Protein AF-A0A434CQW3-F1 (afdb_monomer_lite)

Sequence (35 aa):
AMADIAGRTGFSSAAAFSRAFSRAFGEAPVRLRQR

Radius of gyration: 9.05 Å; chains: 1; bounding box: 25×20×11 Å

Structure (mmCIF, N/CA/C/O backbone):
data_AF-A0A434CQW3-F1
#
_entry.id   AF-A0A434CQW3-F1
#
loop_
_atom_site.group_PDB
_atom_site.id
_atom_site.type_symbol
_atom_site.label_atom_id
_atom_site.label_alt_id
_atom_site.label_comp_id
_atom_site.label_asym_id
_atom_site.label_entity_id
_atom_site.label_seq_id
_atom_site.pdbx_PDB_ins_code
_atom_site.Cartn_x
_atom_site.Cartn_y
_atom_site.Cartn_z
_atom_site.occupancy
_atom_site.B_iso_or_equiv
_atom_site.auth_seq_id
_atom_site.auth_comp_id
_atom_site.auth_asym_id
_atom_site.auth_atom_id
_atom_site.pdbx_PDB_model_num
ATOM 1 N N . ALA A 1 1 ? 4.716 -10.969 0.520 1.00 89.12 1 ALA A N 1
ATOM 2 C CA . ALA A 1 1 ? 5.109 -9.952 -0.483 1.00 89.12 1 ALA A CA 1
ATOM 3 C C . ALA A 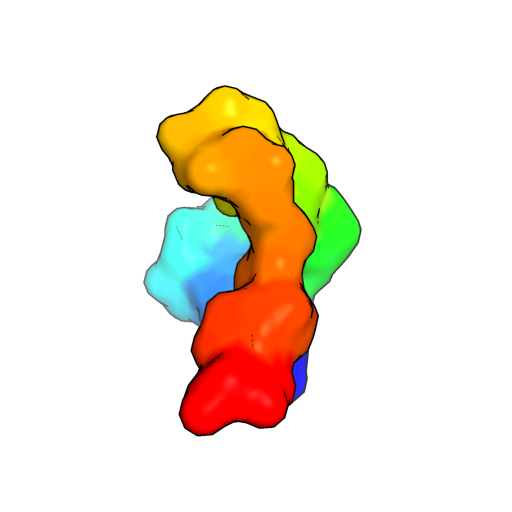1 1 ? 4.618 -8.557 -0.066 1.00 89.12 1 ALA A C 1
ATOM 5 O O . ALA A 1 1 ? 3.883 -8.455 0.909 1.00 89.12 1 ALA A O 1
ATOM 6 N N . MET A 1 2 ? 5.010 -7.477 -0.763 1.00 91.88 2 MET A N 1
ATOM 7 C CA . MET A 1 2 ? 4.475 -6.123 -0.487 1.00 91.88 2 MET A CA 1
ATOM 8 C C . MET A 1 2 ? 2.952 -6.046 -0.666 1.00 91.88 2 MET A C 1
ATOM 10 O O . MET A 1 2 ? 2.297 -5.292 0.042 1.00 91.88 2 MET A O 1
ATOM 14 N N . ALA A 1 3 ? 2.390 -6.857 -1.568 1.00 94.50 3 ALA A N 1
ATOM 15 C CA . ALA A 1 3 ? 0.945 -6.980 -1.750 1.00 94.50 3 ALA A CA 1
ATOM 16 C C . ALA A 1 3 ? 0.232 -7.494 -0.485 1.00 94.50 3 ALA A C 1
ATOM 18 O O . ALA A 1 3 ? -0.778 -6.921 -0.096 1.00 94.50 3 ALA A O 1
ATOM 19 N N . ASP A 1 4 ? 0.796 -8.486 0.210 1.00 96.06 4 ASP A N 1
ATOM 20 C CA . ASP A 1 4 ? 0.202 -9.009 1.451 1.00 96.06 4 ASP A CA 1
ATOM 21 C C . ASP A 1 4 ? 0.241 -7.979 2.587 1.00 96.06 4 ASP A C 1
ATOM 23 O O . ASP A 1 4 ? -0.717 -7.834 3.342 1.00 96.06 4 ASP A O 1
ATOM 27 N N . ILE A 1 5 ? 1.346 -7.232 2.704 1.00 94.44 5 ILE A N 1
ATOM 28 C CA . ILE A 1 5 ? 1.480 -6.155 3.700 1.00 94.44 5 ILE A CA 1
ATOM 29 C C . ILE A 1 5 ? 0.477 -5.039 3.401 1.00 94.44 5 ILE A C 1
ATOM 31 O O . ILE A 1 5 ? -0.199 -4.566 4.313 1.00 94.44 5 ILE A O 1
ATOM 35 N N . ALA A 1 6 ? 0.343 -4.660 2.129 1.00 96.38 6 ALA A N 1
ATOM 36 C CA . ALA A 1 6 ? -0.653 -3.697 1.685 1.00 96.38 6 ALA A CA 1
ATOM 37 C C . ALA A 1 6 ? -2.075 -4.153 2.054 1.00 96.38 6 ALA A C 1
ATOM 39 O O . ALA A 1 6 ? -2.795 -3.401 2.706 1.00 96.38 6 ALA A O 1
ATOM 40 N N . GLY A 1 7 ? -2.444 -5.402 1.749 1.00 97.12 7 GLY A N 1
ATOM 41 C CA . GLY A 1 7 ? -3.757 -5.951 2.100 1.00 97.12 7 GLY A CA 1
ATOM 42 C C . GLY A 1 7 ? -4.031 -5.930 3.607 1.00 97.12 7 GLY A C 1
ATOM 43 O O . GLY A 1 7 ? -5.089 -5.484 4.042 1.00 97.12 7 GLY A O 1
ATOM 44 N N . ARG A 1 8 ? -3.045 -6.311 4.428 1.00 96.81 8 ARG A N 1
ATOM 45 C CA . ARG A 1 8 ? -3.159 -6.303 5.900 1.00 96.81 8 ARG A CA 1
ATOM 46 C C . ARG A 1 8 ? -3.264 -4.907 6.516 1.00 96.81 8 ARG A C 1
ATOM 48 O O . ARG A 1 8 ? -3.693 -4.786 7.656 1.00 96.81 8 ARG A O 1
ATOM 55 N N . THR A 1 9 ? -2.846 -3.876 5.789 1.00 95.06 9 THR A N 1
ATOM 56 C CA . THR A 1 9 ? -2.854 -2.477 6.245 1.00 95.06 9 THR A CA 1
ATOM 57 C C . THR A 1 9 ? -3.985 -1.660 5.616 1.00 95.06 9 THR A C 1
ATOM 59 O O . THR A 1 9 ? -4.042 -0.450 5.811 1.00 95.06 9 THR A O 1
ATOM 62 N N . GLY A 1 10 ? -4.902 -2.310 4.888 1.00 96.44 10 GLY A N 1
ATOM 63 C CA . GLY A 1 10 ? -6.082 -1.668 4.300 1.00 96.44 10 GLY A CA 1
ATOM 64 C C . GLY A 1 10 ? -5.850 -1.033 2.927 1.00 96.44 10 GLY A C 1
ATOM 65 O O . GLY A 1 10 ? -6.703 -0.294 2.442 1.00 96.44 10 GLY A O 1
ATOM 66 N N . PHE A 1 11 ? -4.722 -1.309 2.268 1.00 96.88 11 PHE A N 1
ATOM 67 C CA . PHE A 1 11 ? -4.461 -0.823 0.916 1.00 96.88 11 PHE A CA 1
ATOM 68 C C . PHE A 1 11 ? -4.932 -1.817 -0.142 1.00 96.88 11 PHE A C 1
ATOM 70 O O . PHE A 1 11 ? -4.637 -3.009 -0.088 1.00 96.88 11 PHE A O 1
ATOM 77 N N . SER A 1 12 ? -5.562 -1.286 -1.190 1.00 93.56 12 SER A N 1
ATOM 78 C CA . SER A 1 12 ? -6.010 -2.056 -2.355 1.00 93.56 12 SER A CA 1
ATOM 79 C C . SER A 1 12 ? -4.871 -2.529 -3.267 1.00 93.56 12 SER A C 1
ATOM 81 O O . SER A 1 12 ? -5.093 -3.345 -4.156 1.00 93.56 12 SER A O 1
ATOM 83 N N . SER A 1 13 ? -3.648 -2.009 -3.096 1.00 96.56 13 SER A N 1
ATOM 84 C CA . SER A 1 13 ? -2.490 -2.419 -3.896 1.00 96.56 13 SER A CA 1
ATOM 85 C C . SER A 1 13 ? -1.150 -2.145 -3.212 1.00 96.56 13 SER A C 1
ATOM 87 O O . SER A 1 13 ? -0.991 -1.181 -2.458 1.00 96.56 13 SER A O 1
ATOM 89 N N . ALA A 1 14 ? -0.138 -2.945 -3.573 1.00 96.25 14 ALA A N 1
ATOM 90 C CA . ALA A 1 14 ? 1.250 -2.756 -3.142 1.00 96.25 14 ALA A CA 1
ATOM 91 C C . ALA A 1 14 ? 1.811 -1.377 -3.535 1.00 96.25 14 ALA A C 1
ATOM 93 O O . ALA A 1 14 ? 2.587 -0.778 -2.789 1.00 96.25 14 ALA A O 1
ATOM 94 N N . ALA A 1 15 ? 1.406 -0.855 -4.697 1.00 95.81 15 ALA A N 1
ATOM 95 C CA . ALA A 1 15 ? 1.848 0.445 -5.185 1.00 95.81 15 ALA A CA 1
ATOM 96 C C . ALA A 1 15 ? 1.245 1.599 -4.367 1.00 95.81 15 ALA A C 1
ATOM 98 O O . ALA A 1 15 ? 1.952 2.557 -4.056 1.00 95.81 15 ALA A O 1
ATOM 99 N N . ALA A 1 16 ? -0.036 1.506 -3.985 1.00 96.12 16 ALA A N 1
ATOM 100 C CA . ALA A 1 16 ? -0.673 2.494 -3.114 1.00 96.12 16 ALA A CA 1
ATOM 101 C C . ALA A 1 16 ? -0.004 2.536 -1.735 1.00 96.12 16 ALA A C 1
ATOM 103 O O . ALA A 1 16 ? 0.377 3.617 -1.285 1.00 96.12 16 ALA A O 1
ATOM 104 N N . PHE A 1 17 ? 0.232 1.364 -1.137 1.00 96.50 17 PHE A N 1
ATOM 105 C CA . PHE A 1 17 ? 0.987 1.240 0.108 1.00 96.50 17 PHE A CA 1
ATOM 106 C C . PHE A 1 17 ? 2.384 1.857 -0.016 1.00 96.50 17 PHE A C 1
ATOM 108 O O . PHE A 1 17 ? 2.754 2.712 0.779 1.00 96.50 17 PHE A O 1
ATOM 115 N N . SER A 1 18 ? 3.141 1.495 -1.056 1.00 96.31 18 SER A N 1
ATOM 116 C CA . SER A 1 18 ? 4.517 1.976 -1.237 1.00 96.31 18 SER A CA 1
ATOM 117 C C . SER A 1 18 ? 4.590 3.496 -1.384 1.00 96.31 18 SER A C 1
ATOM 119 O O . SER A 1 18 ? 5.462 4.122 -0.794 1.00 96.31 18 SER A O 1
ATOM 121 N N . ARG A 1 19 ? 3.656 4.112 -2.123 1.00 96.62 19 ARG A N 1
ATOM 122 C CA . ARG A 1 19 ? 3.589 5.578 -2.247 1.00 96.62 19 ARG A CA 1
ATOM 123 C C . ARG A 1 19 ? 3.242 6.253 -0.923 1.00 96.62 19 ARG A C 1
ATOM 125 O O . ARG A 1 19 ? 3.857 7.262 -0.593 1.00 96.62 19 ARG A O 1
ATOM 132 N N . ALA A 1 20 ? 2.263 5.725 -0.188 1.00 96.56 20 ALA A N 1
ATOM 133 C CA . ALA A 1 20 ? 1.877 6.263 1.115 1.00 96.56 20 ALA A CA 1
ATOM 134 C C . ALA A 1 20 ? 3.024 6.140 2.128 1.00 96.56 20 ALA A C 1
ATOM 136 O O . ALA A 1 20 ? 3.348 7.111 2.806 1.00 96.56 20 ALA A O 1
ATOM 137 N N . PHE A 1 21 ? 3.696 4.988 2.151 1.00 96.50 21 PHE A N 1
ATOM 138 C CA . PHE A 1 21 ? 4.863 4.738 2.987 1.00 96.50 21 PHE A CA 1
ATOM 139 C C . PHE A 1 21 ? 5.997 5.718 2.669 1.00 96.50 21 PHE A C 1
ATOM 141 O O . PHE A 1 21 ? 6.473 6.405 3.565 1.00 96.50 21 PHE A O 1
ATOM 148 N N . SER A 1 22 ? 6.377 5.874 1.395 1.00 96.81 22 SER A N 1
ATOM 149 C CA . SER A 1 22 ? 7.428 6.827 1.016 1.00 96.81 22 SER A CA 1
ATOM 150 C C . SER A 1 22 ? 7.080 8.273 1.375 1.00 96.81 22 SER A C 1
ATOM 152 O O . SER A 1 22 ? 7.968 9.035 1.735 1.00 96.81 22 SER A O 1
ATOM 154 N N . ARG A 1 23 ? 5.801 8.669 1.299 1.00 96.88 23 ARG A N 1
ATOM 155 C CA . ARG A 1 23 ? 5.359 10.006 1.732 1.00 96.88 23 ARG A CA 1
ATOM 156 C C . ARG A 1 23 ? 5.465 10.196 3.244 1.00 96.88 23 ARG A C 1
ATOM 158 O O . ARG A 1 23 ? 5.791 11.292 3.677 1.00 96.88 23 ARG A O 1
ATOM 165 N N . ALA A 1 24 ? 5.182 9.156 4.025 1.00 96.62 24 ALA A N 1
ATOM 166 C CA . ALA A 1 24 ? 5.203 9.216 5.484 1.00 96.62 24 ALA A CA 1
ATOM 167 C C . ALA A 1 24 ? 6.619 9.090 6.075 1.00 96.62 24 ALA A C 1
ATOM 169 O O . ALA A 1 24 ? 6.925 9.747 7.063 1.00 96.62 24 ALA A O 1
ATOM 170 N N . PHE A 1 25 ? 7.476 8.261 5.473 1.00 94.88 25 PHE A N 1
ATOM 171 C CA . PHE A 1 25 ? 8.786 7.884 6.023 1.00 94.88 25 PHE A CA 1
ATOM 172 C C . PHE A 1 25 ? 9.981 8.376 5.194 1.00 94.88 25 PHE A C 1
ATOM 174 O O . PHE A 1 25 ? 11.123 8.197 5.602 1.00 94.88 25 PHE A O 1
ATOM 181 N N . GLY A 1 26 ? 9.754 8.972 4.020 1.00 96.75 26 GLY A N 1
ATOM 182 C CA . GLY A 1 26 ? 10.813 9.520 3.163 1.00 96.75 26 GLY A CA 1
ATOM 183 C C . GLY A 1 26 ? 11.621 8.486 2.367 1.00 96.75 26 GLY A C 1
ATOM 184 O O . GLY A 1 26 ? 12.407 8.861 1.499 1.00 96.75 26 GLY A O 1
ATOM 185 N N . GLU A 1 27 ? 11.415 7.186 2.591 1.00 94.50 27 GLU A N 1
ATOM 186 C CA . GLU A 1 27 ? 12.079 6.112 1.848 1.00 94.50 27 GLU A CA 1
ATOM 187 C C . GLU A 1 27 ? 11.106 5.006 1.425 1.00 94.50 27 GLU A C 1
ATOM 189 O O . GLU A 1 27 ? 10.053 4.810 2.024 1.00 94.50 27 GLU A O 1
A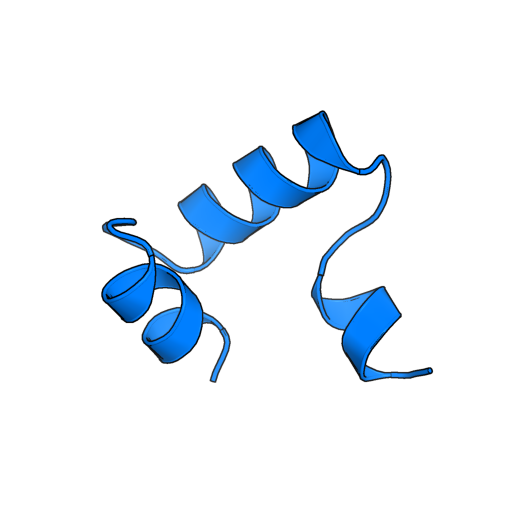TOM 194 N N . ALA A 1 28 ? 11.447 4.272 0.362 1.00 94.00 28 ALA A N 1
ATOM 195 C CA . ALA A 1 28 ? 10.619 3.170 -0.119 1.00 94.00 28 ALA A CA 1
ATOM 196 C C . ALA A 1 28 ? 10.694 1.959 0.836 1.00 94.00 28 ALA A C 1
ATOM 198 O O . ALA A 1 28 ? 11.797 1.580 1.237 1.00 94.00 28 ALA A O 1
ATOM 199 N N . PRO A 1 29 ? 9.576 1.257 1.111 1.00 92.44 29 PRO A N 1
ATOM 200 C CA . PRO A 1 29 ? 9.537 0.160 2.088 1.00 92.44 29 PRO A CA 1
ATOM 201 C C . PRO A 1 29 ? 10.426 -1.035 1.710 1.00 92.44 29 PRO A C 1
ATOM 203 O O . PRO A 1 29 ? 10.866 -1.791 2.573 1.00 92.44 29 PRO A O 1
ATOM 206 N N . VAL A 1 30 ? 10.735 -1.207 0.420 1.00 93.25 30 VAL A N 1
ATOM 207 C CA . VAL A 1 30 ? 11.669 -2.245 -0.044 1.00 93.25 30 VAL A CA 1
ATOM 208 C C . VAL A 1 30 ? 13.101 -2.005 0.443 1.00 93.25 30 VAL A C 1
ATOM 210 O O . VAL A 1 30 ? 13.7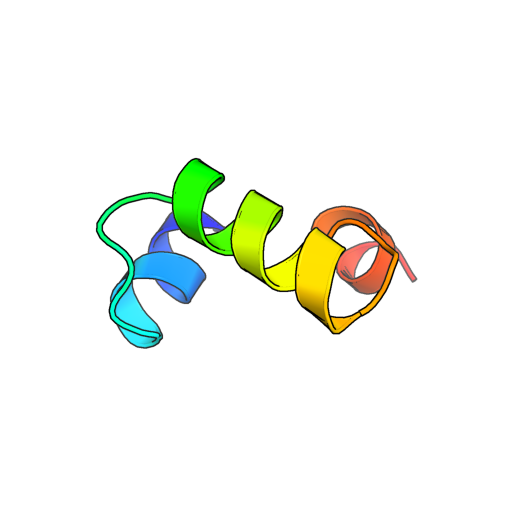93 -2.973 0.735 1.00 93.25 30 VAL A O 1
ATOM 213 N N . ARG A 1 31 ? 13.530 -0.740 0.589 1.00 90.56 31 ARG A N 1
ATOM 214 C CA . ARG A 1 31 ? 14.873 -0.403 1.089 1.00 90.56 31 ARG A CA 1
ATOM 215 C C . ARG A 1 31 ? 15.017 -0.749 2.562 1.00 90.56 31 ARG A C 1
ATOM 217 O O . ARG A 1 31 ? 16.035 -1.308 2.945 1.00 90.56 31 ARG A O 1
ATOM 224 N N . LEU A 1 32 ? 13.979 -0.489 3.358 1.00 88.75 32 LEU A N 1
ATOM 225 C CA . LEU A 1 32 ? 13.953 -0.873 4.768 1.00 88.75 32 LEU A CA 1
ATOM 226 C C . LEU A 1 32 ? 14.059 -2.394 4.943 1.00 88.75 32 LEU A C 1
ATOM 228 O O . LEU A 1 32 ? 14.690 -2.853 5.879 1.00 88.75 32 LEU A O 1
ATOM 232 N N . ARG A 1 33 ? 13.473 -3.176 4.028 1.00 85.31 33 ARG A N 1
ATOM 233 C CA . ARG A 1 33 ? 13.485 -4.647 4.097 1.00 85.31 33 ARG A CA 1
ATOM 234 C C . ARG A 1 33 ? 14.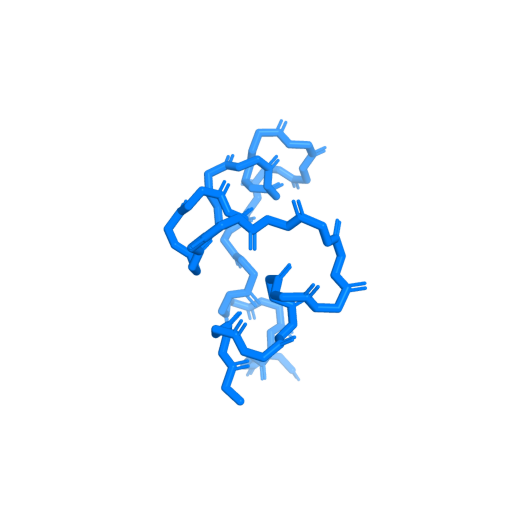778 -5.298 3.597 1.00 85.31 33 ARG A C 1
ATOM 236 O O . ARG A 1 33 ? 14.929 -6.506 3.734 1.00 85.31 33 ARG A O 1
ATOM 243 N N . GLN A 1 34 ? 15.636 -4.532 2.930 1.00 85.00 34 GLN A N 1
ATOM 244 C CA . GLN A 1 34 ? 16.948 -4.984 2.459 1.00 85.00 34 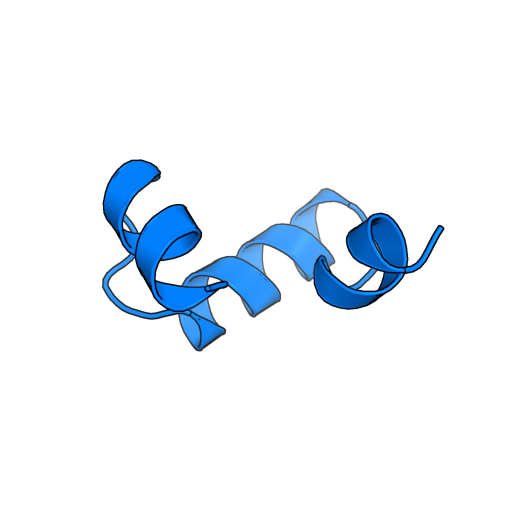GLN A CA 1
ATOM 245 C C . GLN A 1 34 ? 18.082 -4.609 3.421 1.00 85.00 34 GLN A C 1
ATOM 247 O O . GLN A 1 34 ? 19.208 -5.052 3.207 1.00 85.00 34 GLN A O 1
ATOM 252 N N . ARG A 1 35 ? 17.792 -3.788 4.434 1.00 79.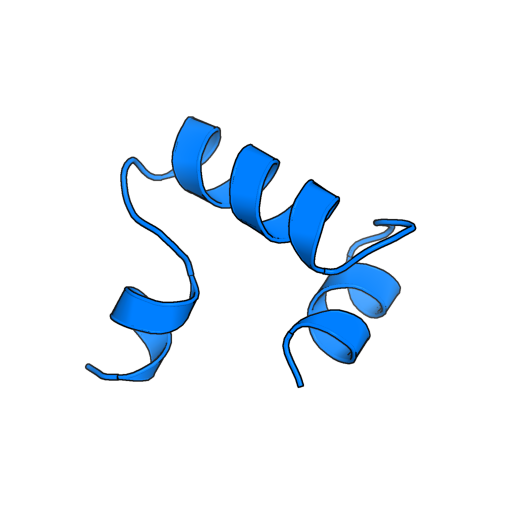50 35 ARG A N 1
ATOM 253 C CA . ARG A 1 35 ? 18.651 -3.597 5.604 1.00 79.50 35 ARG A CA 1
ATOM 254 C C . ARG A 1 35 ? 18.422 -4.741 6.583 1.00 79.50 35 ARG A C 1
ATOM 256 O O . ARG A 1 35 ? 19.419 -5.141 7.215 1.00 79.50 35 ARG A O 1
#

Secondary structure (DSSP, 8-state):
-HHHHHHHTT-S-HHHHHHHHHHHHSS-HHHHTT-

Foldseek 3Di:
DLQVVCVVVVHPGSVVVQVVCCVVPVDGVVVVVVD

pLDDT: mean 94.02, std 4.01, range [79.5, 97.12]